Protein AF-A0A8J3T6C7-F1 (afdb_monomer_lite)

Radius of gyration: 23.28 Å; chains: 1; bounding box: 36×66×50 Å

Foldseek 3Di:
DDDPPDDPDPPPDDPDDDDDDDDDDPVVLVVLCVVCVVVVHDSVVSVVVVVVCVVVPDPPDPDDDPDPPPDD

Sequence (72 aa):
MPSVAGRERRTYGTGGQVPFATRMPKWLKEEYDAAAQRQGLSLSRLLEELIKLEPLLSPREADDQSADQLSA

Structure (mmCIF, N/CA/C/O backbone):
data_AF-A0A8J3T6C7-F1
#
_entry.id   AF-A0A8J3T6C7-F1
#
loop_
_atom_site.group_PDB
_atom_site.id
_atom_site.type_symbol
_atom_site.label_atom_id
_atom_site.label_alt_id
_atom_site.label_comp_id
_atom_site.label_asym_id
_atom_site.label_entity_id
_atom_site.label_seq_id
_atom_site.pdbx_PDB_ins_code
_atom_site.Cartn_x
_atom_site.Cartn_y
_atom_site.Cartn_z
_atom_site.occupancy
_atom_site.B_iso_or_equiv
_atom_site.auth_seq_id
_atom_site.auth_comp_id
_atom_site.auth_asym_id
_atom_site.auth_atom_id
_atom_site.pdbx_PDB_model_num
ATOM 1 N N . MET A 1 1 ? -20.205 -52.363 10.522 1.00 53.91 1 MET A N 1
ATOM 2 C CA . MET A 1 1 ? -18.944 -51.641 10.818 1.00 53.91 1 MET A CA 1
ATOM 3 C C . MET A 1 1 ? -17.996 -51.928 9.657 1.00 53.91 1 MET A C 1
ATOM 5 O O . MET A 1 1 ? -17.889 -53.110 9.354 1.00 53.91 1 MET A O 1
ATOM 9 N N . PRO A 1 2 ? -17.410 -50.937 8.952 1.00 48.41 2 PRO A N 1
ATOM 10 C CA . PRO A 1 2 ? -16.926 -49.664 9.486 1.00 48.41 2 PRO A CA 1
ATOM 11 C C . PRO A 1 2 ? -17.502 -48.406 8.806 1.00 48.41 2 PRO A C 1
ATOM 13 O O . PRO A 1 2 ? -17.775 -48.358 7.610 1.00 48.41 2 PRO A O 1
ATOM 16 N N . SER A 1 3 ? -17.654 -47.367 9.619 1.00 56.84 3 SER A N 1
ATOM 17 C CA . SER A 1 3 ? -17.828 -45.970 9.237 1.00 56.84 3 SER A CA 1
ATOM 18 C C . SER A 1 3 ? -16.573 -45.457 8.530 1.00 56.84 3 SER A C 1
ATOM 20 O O . SER A 1 3 ? -15.493 -45.457 9.123 1.00 56.84 3 SER A O 1
ATOM 22 N N . VAL A 1 4 ? -16.700 -44.974 7.294 1.00 60.22 4 VAL A N 1
ATOM 23 C CA . VAL A 1 4 ? -15.616 -44.226 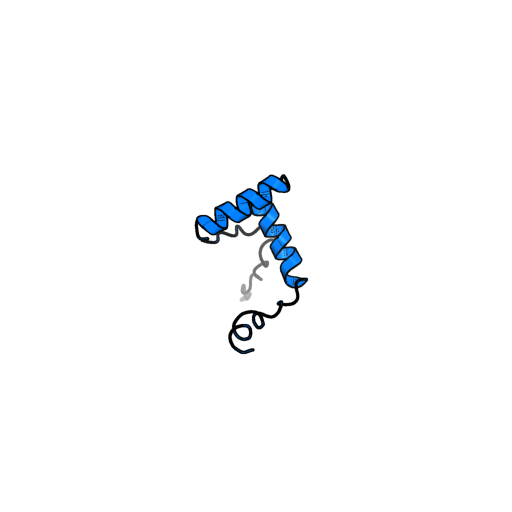6.647 1.00 60.22 4 VAL A CA 1
ATOM 24 C C . VAL A 1 4 ? -15.593 -42.821 7.252 1.00 60.22 4 VAL A C 1
ATOM 26 O O . VAL A 1 4 ? -16.246 -41.898 6.771 1.00 60.22 4 VAL A O 1
ATOM 29 N N . ALA A 1 5 ? -14.858 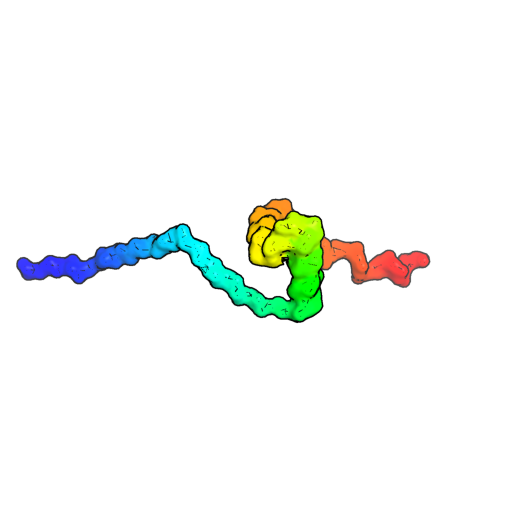-42.674 8.354 1.00 57.88 5 ALA A N 1
ATOM 30 C CA . ALA A 1 5 ? -14.386 -41.384 8.836 1.00 57.88 5 ALA A CA 1
ATOM 31 C C . ALA A 1 5 ? -13.333 -40.891 7.838 1.00 57.88 5 ALA A C 1
ATOM 33 O O . ALA A 1 5 ? -12.187 -41.333 7.858 1.00 57.88 5 ALA A O 1
ATOM 34 N N . GLY A 1 6 ? -13.737 -40.062 6.881 1.00 61.41 6 GLY A N 1
ATOM 35 C CA . GLY A 1 6 ? -12.832 -39.752 5.782 1.00 61.41 6 GLY A CA 1
ATOM 36 C C . GLY A 1 6 ? -13.351 -38.696 4.837 1.00 61.41 6 GLY A C 1
ATOM 37 O O . GLY A 1 6 ? -13.599 -38.992 3.674 1.00 61.41 6 GLY A O 1
ATOM 38 N N . ARG A 1 7 ? -13.504 -37.472 5.343 1.00 57.16 7 ARG A N 1
ATOM 39 C CA . ARG A 1 7 ? -13.109 -36.220 4.676 1.00 57.16 7 ARG A CA 1
ATOM 40 C C . ARG A 1 7 ? -13.705 -35.071 5.464 1.00 57.16 7 ARG A C 1
ATOM 42 O O . ARG A 1 7 ? -14.791 -34.581 5.172 1.00 57.16 7 ARG A O 1
ATOM 49 N N . GLU A 1 8 ? -12.952 -34.637 6.462 1.00 60.34 8 GLU A N 1
ATOM 50 C CA . GLU A 1 8 ? -13.063 -33.272 6.945 1.00 60.34 8 GLU A CA 1
ATOM 51 C C . GLU A 1 8 ? -12.854 -32.357 5.727 1.00 60.34 8 GLU A C 1
ATOM 53 O O . GLU A 1 8 ? -11.765 -32.279 5.149 1.00 60.34 8 GLU A O 1
ATOM 58 N N . ARG A 1 9 ? -13.946 -31.763 5.232 1.00 64.00 9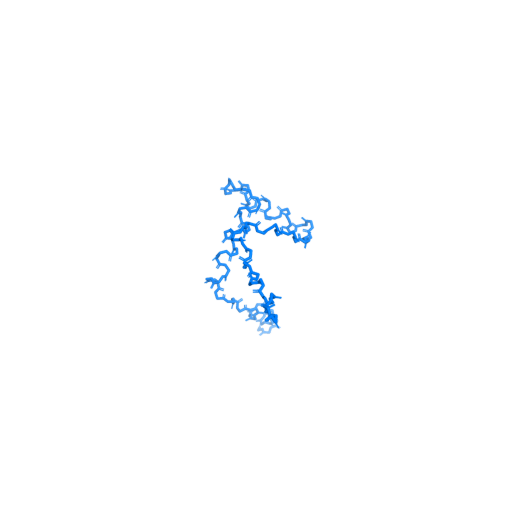 ARG A N 1
ATOM 59 C CA . ARG A 1 9 ? -13.874 -30.698 4.233 1.00 64.00 9 ARG A CA 1
ATOM 60 C C . ARG A 1 9 ? -13.105 -29.578 4.910 1.00 64.00 9 ARG A C 1
ATOM 62 O O . ARG A 1 9 ? -13.623 -28.975 5.842 1.00 64.00 9 ARG A O 1
ATOM 69 N N . ARG A 1 10 ? -11.880 -29.314 4.446 1.00 63.22 10 ARG A N 1
ATOM 70 C CA . ARG A 1 10 ? -11.142 -28.108 4.822 1.00 63.22 10 ARG A CA 1
ATOM 71 C C . ARG A 1 10 ? -12.092 -26.928 4.623 1.00 63.22 10 ARG A C 1
ATOM 73 O O . ARG A 1 10 ? -12.481 -26.639 3.492 1.00 63.22 10 ARG A O 1
ATOM 80 N N . THR A 1 11 ? -12.512 -26.294 5.712 1.00 62.75 11 THR A N 1
ATOM 81 C CA . THR A 1 11 ? -13.150 -24.984 5.659 1.00 62.75 11 THR A CA 1
ATOM 82 C C . THR A 1 11 ? -12.116 -24.063 5.038 1.00 62.75 11 THR A C 1
ATOM 84 O O . THR A 1 11 ? -11.073 -23.824 5.646 1.00 62.75 11 THR A O 1
ATOM 87 N N . TYR A 1 12 ? -12.341 -23.648 3.790 1.00 59.47 12 TYR A N 1
ATOM 88 C CA . TYR A 1 12 ? -11.505 -22.649 3.137 1.00 59.47 12 TYR A CA 1
ATOM 89 C C . TYR A 1 12 ? -11.389 -21.463 4.093 1.00 59.47 12 TYR A C 1
ATOM 91 O O . TYR A 1 12 ? -12.393 -20.866 4.478 1.00 59.47 12 TYR A O 1
ATOM 99 N N . GLY A 1 13 ? -10.166 -21.247 4.576 1.00 57.75 13 GLY A N 1
ATOM 100 C CA . GLY A 1 13 ? -9.872 -20.325 5.656 1.00 57.75 13 GLY A CA 1
ATOM 101 C C . GLY A 1 13 ? -10.298 -18.911 5.293 1.00 57.75 13 GLY A C 1
ATOM 102 O O . GLY A 1 13 ? -9.919 -18.392 4.251 1.00 57.75 13 GLY A O 1
ATOM 103 N N . THR A 1 14 ? -11.112 -18.351 6.181 1.00 56.38 14 THR A N 1
ATOM 104 C CA . THR A 1 14 ? -11.047 -16.980 6.690 1.00 56.38 14 THR A CA 1
ATOM 105 C C . THR A 1 14 ? -10.648 -15.911 5.669 1.00 56.38 14 THR A C 1
ATOM 107 O O . THR A 1 14 ? -9.470 -15.732 5.373 1.00 56.38 14 THR A O 1
ATOM 110 N N . GLY A 1 15 ? -11.631 -15.129 5.208 1.00 59.59 15 GLY A N 1
ATOM 111 C CA . GLY A 1 15 ? -11.424 -13.850 4.520 1.00 59.59 15 GLY A CA 1
ATOM 112 C C . GLY A 1 15 ? -10.777 -12.812 5.443 1.00 59.59 15 GLY A C 1
ATOM 113 O O . GLY A 1 15 ? -11.432 -11.876 5.891 1.00 59.59 15 GLY A O 1
ATOM 114 N N . GLY A 1 16 ? -9.510 -13.033 5.787 1.00 67.69 16 GLY A N 1
ATOM 115 C CA . GLY A 1 16 ? -8.686 -12.166 6.617 1.00 67.69 16 GLY A CA 1
ATOM 116 C C . GLY A 1 16 ? -7.671 -11.387 5.785 1.00 67.69 16 GLY A C 1
ATOM 117 O O . GLY A 1 16 ? -7.299 -11.790 4.684 1.00 67.69 16 GLY A O 1
ATOM 118 N N . GLN A 1 17 ? -7.219 -10.259 6.330 1.00 62.16 17 GLN A N 1
ATOM 119 C CA . GLN A 1 17 ? -6.163 -9.440 5.742 1.00 62.16 17 GLN A CA 1
ATOM 120 C C . GLN A 1 17 ? -4.863 -10.258 5.673 1.00 62.16 17 GLN A C 1
ATOM 122 O O . GLN A 1 17 ? -4.324 -10.666 6.702 1.00 62.16 17 GLN A O 1
ATOM 127 N N . VAL A 1 18 ? -4.370 -10.527 4.462 1.00 66.88 18 VAL A N 1
ATOM 128 C CA . VAL A 1 18 ? -3.085 -11.210 4.259 1.00 66.88 18 VAL A CA 1
ATOM 129 C C . VAL A 1 18 ? -1.972 -10.163 4.348 1.00 66.88 18 VAL A C 1
ATOM 131 O O . VAL A 1 18 ? -2.030 -9.172 3.617 1.00 66.88 18 VAL A O 1
ATOM 134 N N . PRO A 1 19 ? -0.958 -10.336 5.217 1.00 65.69 19 PRO A N 1
ATOM 135 C CA . PRO A 1 19 ? 0.164 -9.410 5.270 1.00 65.69 19 PRO A CA 1
ATOM 136 C C . PRO A 1 19 ? 0.961 -9.496 3.964 1.00 65.69 19 PRO A C 1
ATOM 138 O O . PRO A 1 19 ? 1.542 -10.532 3.642 1.00 65.69 19 PRO A O 1
ATOM 141 N N . PHE A 1 20 ? 0.985 -8.400 3.208 1.00 66.62 20 P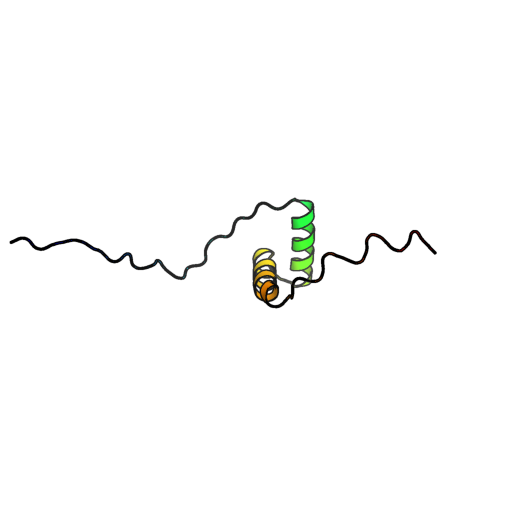HE A N 1
ATOM 142 C CA . PHE A 1 20 ? 1.769 -8.284 1.983 1.00 66.62 20 PHE A CA 1
ATOM 143 C C . PHE A 1 20 ? 3.124 -7.651 2.309 1.00 66.62 20 PHE A C 1
ATOM 145 O O . PHE A 1 20 ? 3.199 -6.490 2.712 1.00 66.62 20 PHE A O 1
ATOM 152 N N . ALA A 1 21 ? 4.198 -8.427 2.173 1.00 71.81 21 ALA A N 1
ATOM 153 C CA . ALA A 1 21 ? 5.562 -7.971 2.410 1.00 71.81 21 ALA A CA 1
ATOM 154 C C . ALA A 1 21 ? 6.361 -8.045 1.105 1.00 71.81 21 ALA A C 1
ATOM 156 O O . ALA A 1 21 ? 6.827 -9.115 0.714 1.00 71.81 21 ALA A O 1
ATOM 157 N N . THR A 1 22 ? 6.542 -6.898 0.452 1.00 74.12 22 THR A N 1
ATOM 158 C CA . THR A 1 22 ? 7.314 -6.791 -0.794 1.00 74.12 22 THR A CA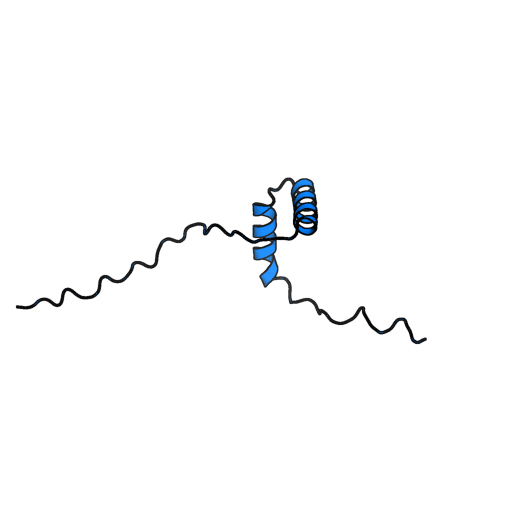 1
ATOM 159 C C . THR A 1 22 ? 8.623 -6.067 -0.545 1.00 74.12 22 THR A C 1
ATOM 161 O O . THR A 1 22 ? 8.670 -5.030 0.116 1.00 74.12 22 THR A O 1
ATOM 164 N N . ARG A 1 23 ? 9.713 -6.619 -1.083 1.00 81.94 23 ARG A N 1
ATOM 165 C CA . ARG A 1 23 ? 11.008 -5.937 -1.092 1.00 81.94 23 ARG A CA 1
ATOM 166 C C . ARG A 1 23 ? 10.995 -4.899 -2.206 1.00 81.94 23 ARG A C 1
ATOM 168 O O . ARG A 1 23 ? 10.833 -5.257 -3.367 1.00 81.94 23 ARG A O 1
ATOM 175 N N . MET A 1 24 ? 11.190 -3.637 -1.847 1.00 83.19 24 MET A N 1
ATOM 176 C CA . MET A 1 24 ? 11.310 -2.533 -2.797 1.00 83.19 24 MET A CA 1
ATOM 177 C C . MET A 1 24 ? 12.671 -1.849 -2.646 1.00 83.19 24 MET A C 1
ATOM 179 O O . MET A 1 24 ? 13.196 -1.778 -1.528 1.00 83.19 24 MET A O 1
ATOM 183 N N . PRO A 1 25 ? 13.252 -1.331 -3.743 1.00 91.00 25 PRO A N 1
ATOM 184 C CA . PRO A 1 25 ? 14.412 -0.453 -3.673 1.00 91.00 25 PRO A CA 1
ATOM 185 C C . PRO A 1 25 ? 14.146 0.766 -2.783 1.00 91.00 25 PRO A C 1
ATOM 187 O O . PRO A 1 25 ? 13.031 1.287 -2.739 1.00 91.00 25 PRO A O 1
ATOM 190 N N . LYS A 1 26 ? 15.185 1.246 -2.089 1.00 89.31 26 LYS A N 1
ATOM 191 C CA . LYS A 1 26 ? 15.065 2.357 -1.131 1.00 89.31 26 LYS A CA 1
ATOM 192 C C . LYS A 1 26 ? 14.554 3.648 -1.783 1.00 89.31 26 LYS A C 1
ATOM 194 O O . LYS A 1 26 ? 13.652 4.264 -1.236 1.00 89.31 26 LYS A O 1
ATOM 199 N N . TRP A 1 27 ? 15.087 4.000 -2.955 1.00 90.81 27 TRP A N 1
ATOM 200 C CA . TRP A 1 27 ? 14.685 5.199 -3.700 1.00 90.81 27 TRP A CA 1
ATOM 201 C C . TRP A 1 27 ? 13.190 5.177 -4.049 1.00 90.81 27 TRP A C 1
ATOM 203 O O . TRP A 1 27 ? 12.481 6.148 -3.827 1.00 90.81 27 TRP A O 1
ATOM 213 N N . LEU A 1 28 ? 12.688 4.021 -4.490 1.00 89.00 28 LEU A N 1
ATOM 214 C CA . LEU A 1 28 ? 11.291 3.854 -4.874 1.00 89.00 28 LEU A CA 1
ATOM 215 C C . LEU A 1 28 ? 10.369 3.963 -3.655 1.00 89.00 28 LEU A C 1
ATOM 217 O O . LEU A 1 28 ? 9.309 4.577 -3.715 1.00 89.00 28 LEU A O 1
ATOM 221 N N . LYS A 1 29 ? 10.787 3.398 -2.516 1.00 89.31 29 LYS A N 1
ATOM 222 C CA . LYS A 1 29 ? 10.056 3.555 -1.256 1.00 89.31 29 LYS A CA 1
ATOM 223 C C . LYS A 1 29 ? 9.939 5.032 -0.858 1.00 89.31 29 LYS A C 1
ATOM 225 O O . LYS A 1 29 ? 8.855 5.459 -0.479 1.00 89.31 29 LYS A O 1
ATOM 230 N N . GLU A 1 30 ? 11.028 5.793 -0.948 1.00 92.12 30 GLU A N 1
ATOM 231 C CA . GLU A 1 30 ? 11.050 7.219 -0.593 1.00 92.12 30 GLU A CA 1
ATOM 232 C C . GLU A 1 30 ? 10.092 8.047 -1.463 1.00 92.12 30 GLU A C 1
ATOM 234 O O . GLU A 1 30 ? 9.386 8.912 -0.942 1.00 92.12 30 GLU A O 1
ATOM 239 N N . GLU A 1 31 ? 10.000 7.745 -2.760 1.00 90.94 31 GLU A N 1
ATOM 240 C CA . GLU A 1 31 ? 9.041 8.389 -3.666 1.00 90.94 31 GLU A CA 1
ATOM 241 C C . GLU A 1 31 ? 7.587 8.134 -3.251 1.00 90.94 31 GLU A C 1
ATOM 243 O O . GLU A 1 31 ? 6.792 9.076 -3.151 1.00 90.94 31 GLU A O 1
ATOM 248 N N . TYR A 1 32 ? 7.235 6.879 -2.956 1.00 91.19 32 TYR A N 1
ATOM 249 C CA . TYR A 1 32 ? 5.882 6.546 -2.506 1.00 91.19 32 TYR A CA 1
ATOM 250 C C . TYR A 1 32 ? 5.573 7.089 -1.109 1.00 91.19 32 TYR A C 1
ATOM 252 O O . TYR A 1 32 ? 4.446 7.520 -0.869 1.00 91.19 32 TYR A O 1
ATOM 260 N N . ASP A 1 33 ? 6.552 7.127 -0.203 1.00 92.38 33 ASP A N 1
ATOM 261 C CA . ASP A 1 33 ? 6.392 7.751 1.114 1.00 92.38 33 ASP A CA 1
ATOM 262 C C . ASP A 1 33 ? 6.097 9.255 0.968 1.00 92.38 33 ASP A C 1
ATOM 264 O O . ASP A 1 33 ? 5.177 9.774 1.606 1.00 92.38 33 ASP A O 1
ATOM 268 N N . ALA A 1 34 ? 6.805 9.957 0.078 1.00 92.12 34 ALA A N 1
ATOM 269 C CA . ALA A 1 34 ? 6.537 11.366 -0.207 1.00 92.12 34 ALA A CA 1
ATOM 270 C C . ALA A 1 34 ? 5.145 11.580 -0.831 1.00 92.12 34 ALA A C 1
ATOM 272 O O . ALA A 1 34 ? 4.441 12.532 -0.477 1.00 92.12 34 ALA A O 1
ATOM 273 N N . ALA A 1 35 ? 4.719 10.693 -1.735 1.00 91.00 35 ALA A N 1
ATOM 274 C CA . ALA A 1 35 ? 3.381 10.731 -2.324 1.00 91.00 35 ALA A CA 1
ATOM 275 C C . ALA A 1 35 ? 2.282 10.492 -1.274 1.00 91.00 35 ALA A C 1
ATOM 277 O O . ALA A 1 35 ? 1.286 11.218 -1.255 1.00 91.00 35 ALA A O 1
ATOM 278 N N . ALA A 1 36 ? 2.490 9.535 -0.366 1.00 91.69 36 ALA A N 1
ATOM 279 C CA . ALA A 1 36 ? 1.563 9.226 0.718 1.00 91.69 36 ALA A CA 1
ATOM 280 C C . ALA A 1 36 ? 1.408 10.419 1.675 1.00 91.69 36 ALA A C 1
ATOM 282 O O . ALA A 1 36 ? 0.286 10.807 2.004 1.00 91.69 36 ALA A O 1
ATOM 283 N N . GLN A 1 37 ? 2.517 11.077 2.036 1.00 91.81 37 GLN A N 1
ATOM 284 C CA . GLN A 1 37 ? 2.503 12.272 2.888 1.00 91.81 37 GLN A CA 1
ATOM 285 C C . GLN A 1 37 ? 1.707 13.431 2.278 1.00 91.81 37 GLN A C 1
ATOM 287 O O . GLN A 1 37 ? 0.938 14.078 2.987 1.00 91.81 37 GLN A O 1
ATOM 292 N N . ARG A 1 38 ? 1.832 13.674 0.964 1.00 91.56 38 ARG A N 1
ATOM 293 C CA . ARG A 1 38 ? 1.063 14.726 0.266 1.00 91.56 38 ARG A CA 1
ATOM 294 C C . ARG A 1 38 ? -0.446 14.491 0.317 1.00 91.56 38 ARG A C 1
ATOM 296 O O . ARG A 1 38 ? -1.207 15.452 0.286 1.00 91.56 38 ARG A O 1
ATOM 303 N N . GLN A 1 39 ? -0.862 13.231 0.386 1.00 89.12 39 GLN A N 1
ATOM 304 C CA . GLN A 1 39 ? -2.268 12.832 0.441 1.00 89.12 39 GLN A CA 1
ATOM 305 C C . GLN A 1 39 ? -2.763 12.603 1.879 1.00 89.12 39 GLN A C 1
ATOM 307 O O . GLN A 1 39 ? -3.937 12.309 2.080 1.00 89.12 39 GLN A O 1
ATOM 312 N N . GLY A 1 40 ? -1.890 12.740 2.887 1.00 92.25 40 GLY A N 1
ATOM 313 C CA . GLY A 1 40 ? -2.224 12.458 4.286 1.00 92.25 40 GLY A CA 1
ATOM 314 C C . GLY A 1 40 ? -2.507 10.976 4.565 1.00 92.25 40 GLY A C 1
ATOM 315 O O . GLY A 1 40 ? -3.211 10.655 5.521 1.00 92.25 40 GLY A O 1
ATOM 316 N N . LEU A 1 41 ? -1.985 10.074 3.730 1.00 90.12 41 LEU A N 1
ATOM 317 C CA . LEU A 1 41 ? -2.187 8.629 3.824 1.00 90.12 41 LEU A CA 1
ATOM 318 C C . LEU A 1 41 ? -0.933 7.932 4.367 1.00 90.12 41 LEU A C 1
ATOM 320 O O . LEU A 1 41 ? 0.180 8.451 4.295 1.00 90.12 41 LEU A O 1
ATOM 324 N N . SER A 1 42 ? -1.106 6.717 4.892 1.00 92.12 42 SER A N 1
ATOM 325 C CA . SER A 1 42 ? 0.023 5.818 5.142 1.00 92.12 42 SER A CA 1
ATOM 326 C C . SER A 1 42 ? 0.482 5.163 3.837 1.00 92.12 42 SER A C 1
ATOM 328 O O . SER A 1 42 ? -0.320 4.964 2.923 1.00 92.12 42 SER A O 1
ATOM 330 N N . LEU A 1 43 ? 1.757 4.766 3.763 1.00 87.94 43 LEU A N 1
ATOM 331 C CA . LEU A 1 43 ? 2.311 4.068 2.597 1.00 87.94 43 LEU A CA 1
ATOM 332 C C . LEU A 1 43 ? 1.489 2.825 2.227 1.00 87.94 43 LEU A C 1
ATOM 334 O O . LEU A 1 43 ? 1.132 2.636 1.069 1.00 87.94 43 LEU A O 1
ATOM 338 N N . SER A 1 44 ? 1.134 2.003 3.220 1.00 87.88 44 SER A N 1
ATOM 339 C CA . SER A 1 44 ? 0.311 0.810 3.001 1.00 87.88 44 SER A CA 1
ATOM 340 C C . SER A 1 44 ? -1.050 1.162 2.406 1.00 87.88 44 SER A C 1
ATOM 342 O O . SER A 1 44 ? -1.516 0.477 1.501 1.00 87.88 44 SER A O 1
ATOM 344 N N . ARG A 1 45 ? -1.673 2.252 2.875 1.00 87.88 45 ARG A N 1
ATOM 345 C CA . ARG A 1 45 ? -2.980 2.679 2.378 1.00 87.88 45 ARG A CA 1
ATOM 346 C C . ARG A 1 45 ? -2.908 3.194 0.943 1.00 87.88 45 ARG A C 1
ATOM 348 O O . ARG A 1 45 ? -3.763 2.839 0.139 1.00 87.88 45 ARG A O 1
ATOM 355 N N . LEU A 1 46 ? -1.877 3.974 0.623 1.00 89.62 46 LEU A N 1
ATOM 356 C CA . LEU A 1 46 ? -1.627 4.434 -0.740 1.00 89.62 46 LEU A CA 1
ATOM 357 C C . LEU A 1 46 ? -1.460 3.243 -1.697 1.00 89.62 46 LEU A C 1
ATOM 359 O O . LEU A 1 46 ? -2.082 3.210 -2.754 1.00 89.62 46 LEU A O 1
ATOM 363 N N . LEU A 1 47 ? -0.661 2.241 -1.315 1.00 87.44 47 LEU A N 1
ATOM 364 C CA . LEU A 1 47 ? -0.442 1.047 -2.136 1.00 87.44 47 LEU A CA 1
ATOM 365 C C . LEU A 1 47 ? -1.727 0.229 -2.323 1.00 87.44 47 LEU A C 1
ATOM 367 O O . LEU A 1 47 ? -1.992 -0.231 -3.428 1.00 87.44 47 LEU A O 1
ATOM 371 N N . GLU A 1 48 ? -2.558 0.085 -1.287 1.00 86.88 48 GLU A N 1
ATOM 372 C CA . GLU A 1 48 ? -3.874 -0.556 -1.421 1.00 86.88 48 GLU A CA 1
ATOM 373 C C . GLU A 1 48 ? -4.778 0.167 -2.427 1.00 86.88 48 GLU A C 1
ATOM 375 O O . GLU A 1 48 ? -5.511 -0.481 -3.175 1.00 86.88 48 GLU A O 1
ATOM 380 N N . GLU A 1 49 ? -4.768 1.500 -2.434 1.00 87.00 49 GLU A N 1
ATOM 381 C CA . GLU A 1 49 ? -5.561 2.296 -3.374 1.00 87.00 49 GLU A CA 1
ATOM 382 C C . GLU A 1 49 ? -5.030 2.164 -4.800 1.00 87.00 49 GLU A C 1
ATOM 384 O O . GLU A 1 49 ? -5.817 1.935 -5.716 1.00 87.00 49 GLU A O 1
ATOM 389 N N . LEU A 1 50 ? -3.708 2.180 -4.984 1.00 84.81 50 LEU A N 1
ATOM 390 C CA . LEU A 1 50 ? -3.085 1.932 -6.284 1.00 84.81 50 LEU A CA 1
ATOM 391 C C . LEU A 1 50 ? -3.395 0.529 -6.819 1.00 84.81 50 LEU A C 1
ATOM 393 O O . LEU A 1 50 ? -3.773 0.410 -7.977 1.00 84.81 50 LEU A O 1
ATOM 397 N N . ILE A 1 51 ? -3.327 -0.514 -5.986 1.00 82.62 51 ILE A N 1
ATOM 398 C CA . ILE A 1 51 ? -3.665 -1.894 -6.387 1.00 82.62 51 ILE A CA 1
ATOM 399 C C . ILE A 1 51 ? -5.145 -2.014 -6.774 1.00 82.62 51 ILE A C 1
ATOM 401 O O . ILE A 1 51 ? -5.489 -2.754 -7.687 1.00 82.62 51 ILE A O 1
ATOM 405 N N . LYS A 1 52 ? -6.055 -1.288 -6.112 1.00 81.06 52 LYS A N 1
ATOM 406 C CA . LYS A 1 52 ? -7.478 -1.266 -6.506 1.00 81.06 52 LYS A CA 1
ATOM 407 C C . LYS A 1 52 ? -7.706 -0.553 -7.836 1.00 81.06 52 LYS A C 1
ATOM 409 O O . LYS A 1 52 ? -8.659 -0.882 -8.540 1.00 81.06 52 LYS A O 1
ATOM 414 N N . LEU A 1 53 ? -6.867 0.431 -8.148 1.00 71.00 53 LEU A N 1
ATOM 415 C CA . LEU A 1 53 ? -6.909 1.190 -9.395 1.00 71.00 53 LEU A CA 1
ATOM 416 C C . LEU A 1 53 ? -6.160 0.485 -10.535 1.00 71.00 53 LEU A C 1
ATOM 418 O O . LEU A 1 53 ? -6.495 0.717 -11.690 1.00 71.00 53 LEU A O 1
ATOM 422 N N . GLU A 1 54 ? -5.196 -0.390 -10.242 1.00 65.31 54 GLU A N 1
ATOM 423 C CA . GLU A 1 54 ? -4.401 -1.128 -11.234 1.00 65.31 54 GLU A CA 1
ATOM 424 C C . GLU A 1 54 ? -5.269 -1.911 -12.241 1.00 65.31 54 GLU A C 1
ATOM 426 O O . GLU A 1 54 ? -5.036 -1.757 -13.436 1.00 65.31 54 GLU A O 1
ATOM 431 N N . PRO A 1 55 ? -6.341 -2.632 -11.847 1.00 62.78 55 PRO A N 1
ATOM 432 C CA . PRO A 1 55 ? -7.262 -3.262 -12.797 1.00 62.78 55 PRO A CA 1
ATOM 433 C C . PRO A 1 55 ? -8.008 -2.283 -13.713 1.00 62.78 55 PRO A C 1
ATOM 435 O O . PRO A 1 55 ? -8.556 -2.696 -14.732 1.00 62.78 55 PRO A O 1
ATOM 438 N N . LEU A 1 56 ? -8.096 -1.007 -13.326 1.00 57.66 56 LEU A N 1
ATOM 439 C CA . LEU A 1 56 ? -8.773 0.049 -14.084 1.00 57.66 56 LEU A CA 1
ATOM 440 C C . LEU A 1 56 ? -7.808 0.800 -15.005 1.00 57.66 56 LEU A C 1
ATOM 442 O O . LEU A 1 56 ? -8.242 1.449 -15.959 1.00 57.66 56 LEU A O 1
ATOM 446 N N . LEU A 1 57 ? -6.505 0.705 -14.743 1.00 56.31 57 LEU A N 1
ATOM 447 C CA . LEU A 1 57 ? -5.475 1.178 -15.647 1.00 56.31 57 LEU A CA 1
ATOM 448 C C . LEU A 1 57 ? -5.296 0.101 -16.717 1.00 56.31 57 LEU A C 1
ATOM 450 O O . LEU A 1 57 ? -4.659 -0.924 -16.495 1.00 56.31 57 LEU A O 1
ATOM 454 N N . SER A 1 58 ? -5.876 0.333 -17.899 1.00 51.50 58 SER A N 1
ATOM 455 C CA . SER A 1 58 ? -5.456 -0.413 -19.091 1.00 51.50 58 SER A CA 1
ATOM 456 C C . SER A 1 58 ? -3.927 -0.355 -19.154 1.00 51.50 58 SER A C 1
ATOM 458 O O . SER A 1 58 ? -3.397 0.743 -18.950 1.00 51.50 58 SER A O 1
ATOM 460 N N . PRO A 1 59 ? -3.218 -1.482 -19.367 1.00 56.69 59 PRO A N 1
ATOM 461 C CA . PRO A 1 59 ? -1.764 -1.493 -19.448 1.00 56.69 59 PRO A CA 1
ATOM 462 C C . PRO A 1 59 ? -1.366 -0.506 -20.536 1.00 56.69 59 PRO A C 1
ATOM 464 O O . PRO A 1 59 ? -1.554 -0.751 -21.726 1.00 56.69 59 PRO A O 1
ATOM 467 N N . ARG A 1 60 ? -0.932 0.674 -20.106 1.00 51.38 60 ARG A N 1
ATOM 468 C CA . ARG A 1 60 ? -0.633 1.779 -20.996 1.00 51.38 60 ARG A CA 1
ATOM 469 C C . ARG A 1 60 ? 0.710 1.448 -21.620 1.00 51.38 60 ARG A C 1
ATOM 471 O O . ARG A 1 60 ? 1.730 1.577 -20.955 1.00 51.38 60 ARG A O 1
ATOM 478 N N . GLU A 1 61 ? 0.637 0.900 -22.829 1.00 52.00 61 GLU A N 1
ATOM 479 C CA . GLU A 1 61 ? 1.573 1.107 -23.936 1.00 52.00 61 GLU A CA 1
ATOM 480 C C . GLU A 1 61 ? 2.997 1.431 -23.465 1.00 52.00 61 GLU A C 1
ATOM 482 O O . GLU A 1 61 ? 3.381 2.587 -23.306 1.00 52.00 61 GLU A O 1
ATOM 487 N N . ALA A 1 62 ? 3.779 0.380 -23.224 1.00 48.81 62 ALA A N 1
ATOM 488 C CA . ALA A 1 62 ? 5.209 0.474 -22.948 1.00 48.81 62 ALA A CA 1
ATOM 489 C C . ALA A 1 62 ? 6.055 0.676 -24.226 1.00 48.81 62 ALA A C 1
ATOM 491 O O . ALA A 1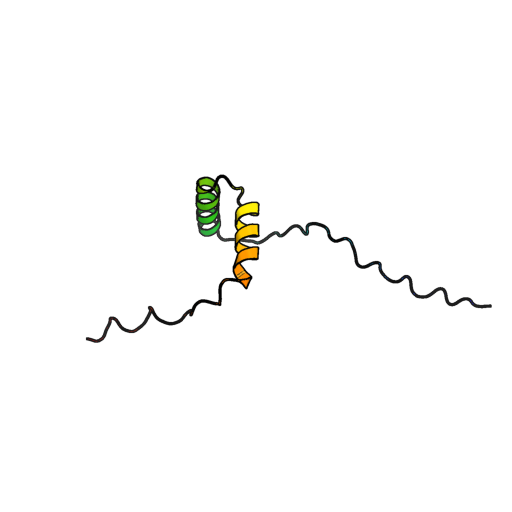 62 ? 7.235 0.348 -24.219 1.00 48.81 62 ALA A O 1
ATOM 492 N N . ASP A 1 63 ? 5.482 1.221 -25.300 1.00 51.94 63 ASP A N 1
ATOM 493 C CA . ASP A 1 63 ? 6.157 1.495 -26.571 1.00 51.94 63 ASP A CA 1
ATOM 494 C C . ASP A 1 63 ? 5.580 2.790 -27.163 1.00 51.94 63 ASP A C 1
ATOM 496 O O . ASP A 1 63 ? 4.482 2.740 -27.696 1.00 51.94 63 ASP A O 1
ATOM 500 N N . ASP A 1 64 ? 6.270 3.936 -27.007 1.00 49.44 64 ASP A N 1
ATOM 501 C CA . ASP A 1 64 ? 6.343 4.996 -28.050 1.00 49.44 64 ASP A CA 1
ATOM 502 C C . ASP A 1 64 ? 7.152 6.272 -27.692 1.00 49.44 64 ASP A C 1
ATOM 504 O O . ASP A 1 64 ? 6.947 7.339 -28.267 1.00 49.44 64 ASP A O 1
ATOM 508 N N . GLN A 1 65 ? 8.114 6.239 -26.757 1.00 50.06 65 GLN A N 1
ATOM 509 C CA . GLN A 1 65 ? 8.984 7.417 -26.513 1.00 50.06 65 GLN A CA 1
ATOM 510 C C . GLN A 1 65 ? 10.483 7.112 -26.491 1.00 50.06 65 GLN A C 1
ATOM 512 O O . GLN A 1 65 ? 11.264 7.793 -25.828 1.00 50.06 65 GLN A O 1
ATOM 517 N N . SER A 1 66 ? 10.932 6.092 -27.221 1.00 50.16 66 SER A N 1
ATOM 518 C CA . SER A 1 66 ? 12.363 5.782 -27.334 1.00 50.16 66 SER A CA 1
ATOM 519 C C . SER A 1 66 ? 12.744 5.292 -28.731 1.00 50.16 66 SER A C 1
ATOM 521 O O . SER A 1 66 ? 13.242 4.184 -28.857 1.00 50.16 66 SER A O 1
ATOM 523 N N . ALA A 1 67 ? 12.533 6.096 -29.783 1.00 51.28 67 ALA A N 1
ATOM 524 C CA . ALA A 1 67 ? 13.273 5.901 -31.044 1.00 51.28 67 ALA A CA 1
ATOM 525 C C . ALA A 1 67 ? 13.273 7.090 -32.025 1.00 51.28 67 ALA A C 1
ATOM 527 O O . ALA A 1 67 ? 14.255 7.237 -32.742 1.00 51.28 67 ALA A O 1
ATOM 528 N N . ASP A 1 68 ? 12.247 7.949 -32.072 1.00 50.47 68 ASP A N 1
ATOM 529 C CA . ASP A 1 68 ? 12.021 8.774 -33.282 1.00 50.47 68 ASP A CA 1
ATOM 530 C C . ASP A 1 68 ? 12.311 10.286 -33.153 1.00 50.47 68 ASP A C 1
ATOM 532 O O . ASP A 1 68 ? 11.699 11.112 -33.817 1.00 50.47 68 ASP A O 1
ATOM 536 N N . GLN A 1 69 ? 13.266 10.688 -32.302 1.00 50.03 69 GLN A N 1
ATOM 537 C CA . GLN A 1 69 ? 13.807 12.069 -32.299 1.00 50.03 69 GLN A CA 1
ATOM 538 C C . GLN A 1 69 ? 15.259 12.169 -32.799 1.00 50.03 69 GLN A C 1
ATOM 540 O O . GLN A 1 69 ? 15.890 13.214 -32.668 1.00 50.03 69 GLN A O 1
ATOM 545 N N . LEU A 1 70 ? 15.803 11.104 -33.396 1.00 57.91 70 LEU A N 1
ATOM 546 C CA . LEU A 1 70 ? 17.152 11.099 -33.984 1.00 57.91 70 LEU A CA 1
ATOM 547 C C . LEU A 1 70 ? 17.159 11.090 -35.520 1.00 57.91 70 LEU A C 1
ATOM 549 O O . LEU A 1 70 ? 18.206 10.850 -36.121 1.00 57.91 70 LEU A O 1
ATOM 553 N N . SER A 1 71 ? 16.034 11.353 -36.189 1.00 46.97 71 SER A N 1
ATOM 554 C CA . SER A 1 71 ? 15.999 11.438 -37.656 1.00 46.97 71 SER A CA 1
ATOM 555 C C . SER A 1 71 ? 14.898 12.367 -38.173 1.00 46.97 71 SER A C 1
ATOM 557 O O . SER A 1 71 ? 13.862 11.903 -38.635 1.00 46.97 71 SER A O 1
ATOM 559 N N . ALA A 1 72 ? 15.146 13.678 -38.136 1.00 41.44 72 ALA A N 1
ATOM 560 C CA . ALA A 1 72 ? 14.597 14.642 -39.096 1.00 41.44 72 ALA A CA 1
ATOM 561 C C . ALA A 1 72 ? 15.492 15.885 -39.163 1.00 41.44 72 ALA A C 1
ATOM 563 O O . ALA A 1 72 ? 15.755 16.475 -38.091 1.00 41.44 72 ALA A O 1
#

Organism: NCBI:txid1367882

Secondary structure (DSSP, 8-state):
-------------------------HHHHHHHHHHHHHHT--HHHHHHHHHHHGGGS----S-SSSSTTS--

pLDDT: mean 70.74, std 16.44, range [41.44, 92.38]